Protein AF-A0A2J6HIT5-F1 (afdb_monomer_lite)

Structure (mmCIF, N/CA/C/O backbone):
data_AF-A0A2J6HIT5-F1
#
_entry.id   AF-A0A2J6HIT5-F1
#
loop_
_atom_site.group_PDB
_atom_site.id
_atom_site.type_symbol
_atom_site.label_atom_id
_atom_site.label_alt_id
_atom_site.label_comp_id
_atom_site.label_asym_id
_atom_site.label_entity_id
_atom_site.label_seq_id
_atom_site.pdbx_PDB_ins_code
_atom_site.Cartn_x
_atom_site.Cartn_y
_atom_site.Cartn_z
_atom_site.occupancy
_atom_site.B_iso_or_equiv
_atom_site.auth_seq_id
_atom_site.auth_comp_id
_atom_site.auth_asym_id
_atom_site.auth_atom_id
_atom_site.pdbx_PDB_model_num
ATOM 1 N N . LYS A 1 1 ? -5.259 -6.859 16.173 1.00 75.88 1 LYS A N 1
ATOM 2 C CA . LYS A 1 1 ? -3.931 -6.817 15.514 1.00 75.88 1 LYS A CA 1
ATOM 3 C C . LYS A 1 1 ? -3.599 -5.366 15.237 1.00 75.88 1 LYS A C 1
ATOM 5 O O . LYS A 1 1 ? -4.509 -4.628 14.884 1.00 75.88 1 LYS A O 1
ATOM 10 N N . THR A 1 2 ? -2.357 -4.942 15.430 1.00 87.94 2 THR A N 1
ATOM 11 C CA . THR A 1 2 ? -1.933 -3.572 15.107 1.00 87.94 2 THR A CA 1
ATOM 12 C C . THR A 1 2 ? -1.851 -3.367 13.589 1.00 87.94 2 THR A C 1
ATOM 14 O O . THR A 1 2 ? -1.775 -4.335 12.825 1.00 87.94 2 THR A O 1
ATOM 17 N N . ARG A 1 3 ? -1.816 -2.105 13.137 1.00 89.56 3 ARG A N 1
ATOM 18 C CA . ARG A 1 3 ? -1.565 -1.758 11.724 1.00 89.56 3 ARG A CA 1
ATOM 19 C C . ARG A 1 3 ? -0.284 -2.409 11.198 1.00 89.56 3 ARG A C 1
ATOM 21 O O . ARG A 1 3 ? -0.253 -2.925 10.086 1.00 89.56 3 ARG A O 1
ATOM 28 N N . TYR A 1 4 ? 0.759 -2.395 12.025 1.00 92.81 4 TYR A N 1
ATOM 29 C CA . TYR A 1 4 ? 2.065 -2.960 11.705 1.00 92.81 4 TYR A CA 1
ATOM 30 C C . TYR A 1 4 ? 1.995 -4.475 11.487 1.00 92.81 4 TYR A C 1
ATOM 32 O O . TYR A 1 4 ? 2.438 -4.968 10.452 1.00 92.81 4 TYR A O 1
ATOM 40 N N . GLU A 1 5 ? 1.373 -5.209 12.413 1.00 95.19 5 GLU A N 1
ATOM 41 C CA . GLU A 1 5 ? 1.194 -6.663 12.296 1.00 95.19 5 GLU A CA 1
ATOM 42 C C . GLU A 1 5 ? 0.404 -7.031 11.037 1.00 95.19 5 GLU A C 1
ATOM 44 O O . GLU A 1 5 ? 0.778 -7.952 10.309 1.00 95.19 5 GLU A O 1
ATOM 49 N N . ARG A 1 6 ? -0.665 -6.278 10.741 1.00 94.94 6 ARG A N 1
ATOM 50 C CA . ARG A 1 6 ? -1.470 -6.483 9.533 1.00 94.94 6 ARG A CA 1
ATOM 51 C C . ARG A 1 6 ? -0.643 -6.275 8.264 1.00 94.94 6 ARG A C 1
ATOM 53 O O . ARG A 1 6 ? -0.704 -7.114 7.367 1.00 94.94 6 ARG A O 1
ATOM 60 N N . ALA A 1 7 ? 0.154 -5.210 8.202 1.00 95.19 7 ALA A N 1
ATOM 61 C CA . ALA A 1 7 ? 1.021 -4.946 7.058 1.00 95.19 7 ALA A CA 1
ATOM 62 C C . ALA A 1 7 ? 2.057 -6.065 6.869 1.00 95.19 7 ALA A C 1
ATOM 64 O O . ALA A 1 7 ? 2.228 -6.558 5.758 1.00 95.19 7 ALA A O 1
ATOM 65 N N . GLN A 1 8 ? 2.689 -6.536 7.950 1.00 96.81 8 GLN A N 1
ATOM 66 C CA . GLN A 1 8 ? 3.648 -7.642 7.882 1.00 96.81 8 GLN A CA 1
ATOM 67 C C . GLN A 1 8 ? 3.030 -8.943 7.357 1.00 96.81 8 GLN A C 1
ATOM 69 O O . GLN A 1 8 ? 3.674 -9.670 6.602 1.00 96.81 8 GLN A O 1
ATOM 74 N N . GLU A 1 9 ? 1.793 -9.262 7.742 1.00 95.81 9 GLU A N 1
ATOM 75 C CA . GLU A 1 9 ? 1.094 -10.454 7.247 1.00 95.81 9 GLU A CA 1
ATOM 76 C C . GLU A 1 9 ? 0.824 -10.394 5.747 1.00 95.81 9 GLU A C 1
ATOM 78 O O . GLU A 1 9 ? 0.965 -11.406 5.057 1.00 95.81 9 GLU A O 1
ATOM 83 N N . LEU A 1 10 ? 0.428 -9.224 5.249 1.00 96.88 10 LEU A N 1
ATOM 84 C CA . LEU A 1 10 ? 0.147 -9.040 3.833 1.00 96.88 10 LEU A CA 1
ATOM 85 C C . LEU A 1 10 ? 1.434 -9.009 3.002 1.00 96.88 10 LEU A C 1
ATOM 87 O O . LEU A 1 10 ? 1.501 -9.659 1.962 1.00 96.88 10 LEU A O 1
ATOM 91 N N . LEU A 1 11 ? 2.485 -8.349 3.499 1.00 96.38 11 LEU A N 1
ATOM 92 C CA . LEU A 1 11 ? 3.790 -8.284 2.832 1.00 96.38 11 LEU A CA 1
ATOM 93 C C . LEU A 1 11 ? 4.411 -9.666 2.607 1.00 96.38 11 LEU A C 1
ATOM 95 O O . LEU A 1 11 ? 5.055 -9.881 1.589 1.00 96.38 11 LEU A O 1
ATOM 99 N N . LYS A 1 12 ? 4.175 -10.633 3.503 1.00 96.81 12 LYS A N 1
ATOM 100 C CA . LYS A 1 12 ? 4.632 -12.025 3.317 1.00 96.81 12 LYS A CA 1
ATOM 101 C C . LYS A 1 12 ? 4.027 -12.715 2.090 1.00 96.81 12 LYS A C 1
ATOM 103 O O . LYS A 1 12 ? 4.554 -13.737 1.664 1.00 96.81 12 LYS A O 1
ATOM 108 N N . LYS A 1 13 ? 2.904 -12.211 1.576 1.00 95.38 13 LYS A N 1
ATOM 109 C CA . LYS A 1 13 ? 2.162 -12.788 0.448 1.00 95.38 13 LYS A CA 1
ATOM 110 C C . LYS A 1 13 ? 2.267 -11.954 -0.826 1.00 95.38 13 LYS A C 1
ATOM 112 O O . LYS A 1 13 ? 1.956 -12.475 -1.888 1.00 95.38 13 LYS A O 1
ATOM 117 N N . ALA A 1 14 ? 2.683 -10.694 -0.722 1.00 96.62 14 ALA A N 1
ATOM 118 C CA . ALA A 1 14 ? 2.814 -9.803 -1.865 1.00 96.62 14 ALA A CA 1
ATOM 119 C C . ALA A 1 14 ? 3.932 -10.276 -2.800 1.00 96.62 14 ALA A C 1
ATOM 121 O O . ALA A 1 14 ? 5.029 -10.599 -2.342 1.00 96.62 14 ALA A O 1
ATOM 122 N N . GLN A 1 15 ? 3.648 -10.327 -4.098 1.00 95.44 15 GLN A N 1
ATOM 123 C CA . GLN A 1 15 ? 4.599 -10.701 -5.150 1.00 95.44 15 GLN A CA 1
ATOM 124 C C . GLN A 1 15 ? 4.653 -9.660 -6.274 1.00 95.44 15 GLN A C 1
ATOM 126 O O . GLN A 1 15 ? 5.613 -9.627 -7.039 1.00 95.44 15 GLN A O 1
ATOM 131 N N . THR A 1 16 ? 3.629 -8.816 -6.381 1.00 95.62 16 THR A N 1
ATOM 132 C CA . THR A 1 16 ? 3.435 -7.872 -7.482 1.00 95.62 16 THR A CA 1
ATOM 133 C C . THR A 1 16 ? 3.214 -6.449 -6.974 1.00 95.62 16 THR A C 1
ATOM 135 O O . THR A 1 16 ? 2.903 -6.227 -5.805 1.00 95.62 16 THR A O 1
ATOM 138 N N . GLU A 1 17 ? 3.351 -5.466 -7.866 1.00 95.31 17 GLU A N 1
ATOM 139 C CA . GLU A 1 17 ? 3.007 -4.068 -7.567 1.00 95.31 17 GLU A CA 1
ATOM 140 C C . GLU A 1 17 ? 1.540 -3.916 -7.169 1.00 95.31 17 GLU A C 1
ATOM 142 O O . GLU A 1 17 ? 1.225 -3.152 -6.260 1.00 95.31 17 GLU A O 1
ATOM 147 N N . GLU A 1 18 ? 0.662 -4.684 -7.815 1.00 95.38 18 GLU A N 1
ATOM 148 C CA . GLU A 1 18 ? -0.762 -4.699 -7.506 1.00 95.38 18 GLU A CA 1
ATOM 149 C C . GLU A 1 18 ? -0.995 -5.173 -6.070 1.00 95.38 18 GLU A C 1
ATOM 151 O O . GLU A 1 18 ? -1.735 -4.533 -5.331 1.00 95.38 18 GLU A O 1
ATOM 156 N N . ASP A 1 19 ? -0.288 -6.211 -5.608 1.00 97.12 19 ASP A N 1
ATOM 157 C CA . ASP A 1 19 ? -0.392 -6.649 -4.210 1.00 97.12 19 ASP A CA 1
ATOM 158 C C . ASP A 1 19 ? 0.009 -5.535 -3.234 1.00 97.12 19 ASP A C 1
ATOM 160 O O . ASP A 1 19 ? -0.624 -5.359 -2.192 1.00 97.12 19 ASP A O 1
ATOM 164 N N . LEU A 1 20 ? 1.043 -4.755 -3.567 1.00 97.38 20 LEU A N 1
ATOM 165 C CA . LEU A 1 20 ? 1.474 -3.618 -2.750 1.00 97.38 20 LEU A CA 1
ATOM 166 C C . LEU A 1 20 ? 0.417 -2.505 -2.731 1.00 97.38 20 LEU A C 1
ATOM 168 O O . LEU A 1 20 ? 0.149 -1.944 -1.668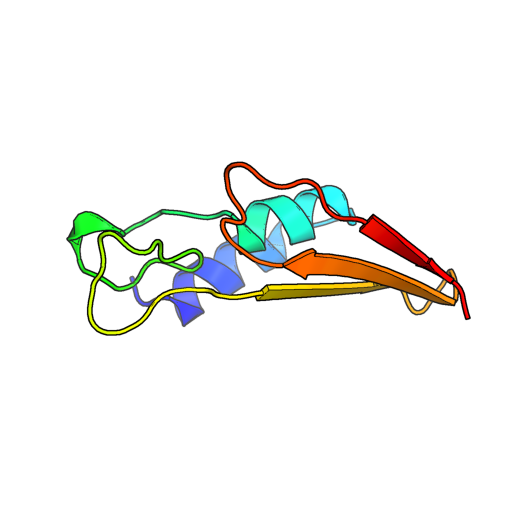 1.00 97.38 20 LEU A O 1
ATOM 172 N N . ILE A 1 21 ? -0.232 -2.221 -3.863 1.00 96.81 21 ILE A N 1
ATOM 173 C CA . ILE A 1 21 ? -1.373 -1.293 -3.929 1.00 96.81 21 ILE A CA 1
ATOM 174 C C . ILE A 1 21 ? -2.530 -1.800 -3.061 1.00 96.81 21 ILE A C 1
ATOM 176 O O . ILE A 1 21 ? -3.098 -1.035 -2.279 1.00 96.81 21 ILE A O 1
ATOM 180 N N . GLN A 1 22 ? -2.859 -3.091 -3.138 1.00 96.62 22 GLN A N 1
ATOM 181 C CA . GLN A 1 22 ? -3.933 -3.683 -2.338 1.00 96.62 22 GLN A CA 1
ATOM 182 C C . GLN A 1 22 ? -3.632 -3.623 -0.834 1.00 96.62 22 GLN A C 1
ATOM 184 O O . GLN A 1 22 ? -4.536 -3.380 -0.035 1.00 96.62 22 GLN A O 1
ATOM 189 N N . ILE A 1 23 ? -2.363 -3.753 -0.429 1.00 96.94 23 ILE A N 1
ATOM 190 C CA . ILE A 1 23 ? -1.939 -3.517 0.961 1.00 96.94 23 ILE A CA 1
ATOM 191 C C . ILE A 1 23 ? -2.228 -2.079 1.385 1.00 96.94 23 ILE A C 1
ATOM 193 O O . ILE A 1 23 ? -2.768 -1.857 2.468 1.00 96.94 23 ILE A O 1
ATOM 197 N N . LEU A 1 24 ? -1.880 -1.105 0.542 1.00 96.44 24 LEU A N 1
ATOM 198 C CA . LEU A 1 24 ? -2.102 0.314 0.827 1.00 96.44 24 LEU A CA 1
ATOM 199 C C . LEU A 1 24 ? -3.593 0.668 0.915 1.00 96.44 24 LEU A C 1
ATOM 201 O O . LEU A 1 24 ? -3.933 1.618 1.615 1.00 96.44 24 LEU A O 1
ATOM 205 N N . ARG A 1 25 ? -4.468 -0.116 0.271 1.00 96.19 25 ARG A N 1
ATOM 206 C CA . ARG A 1 25 ? -5.937 -0.014 0.333 1.00 96.19 25 ARG A CA 1
ATOM 207 C C . ARG A 1 25 ? -6.577 -0.858 1.447 1.00 96.19 25 ARG A C 1
ATOM 209 O O . ARG A 1 25 ? -7.796 -0.821 1.616 1.00 96.19 25 ARG A O 1
ATOM 216 N N . ASP A 1 26 ? -5.799 -1.596 2.244 1.00 95.94 26 ASP A N 1
ATOM 217 C CA . ASP A 1 26 ? -6.345 -2.493 3.269 1.00 95.94 26 ASP A CA 1
ATOM 218 C C . ASP A 1 26 ? -7.073 -1.714 4.378 1.00 95.94 26 ASP A C 1
ATOM 220 O O . ASP A 1 26 ? -6.492 -0.922 5.129 1.00 95.94 26 ASP A O 1
ATOM 224 N N . ARG A 1 27 ? -8.375 -1.986 4.499 1.00 94.25 27 ARG A N 1
ATOM 225 C CA . ARG A 1 27 ? -9.274 -1.389 5.496 1.00 94.25 27 ARG A CA 1
ATOM 226 C C . ARG A 1 27 ? -9.538 -2.275 6.710 1.00 94.25 27 ARG A C 1
ATOM 228 O O . ARG A 1 27 ? -10.472 -2.017 7.465 1.00 94.25 27 ARG A O 1
ATOM 235 N N . ASN A 1 28 ? -8.756 -3.330 6.916 1.00 94.00 28 ASN A N 1
ATOM 236 C CA . ASN A 1 28 ? -8.99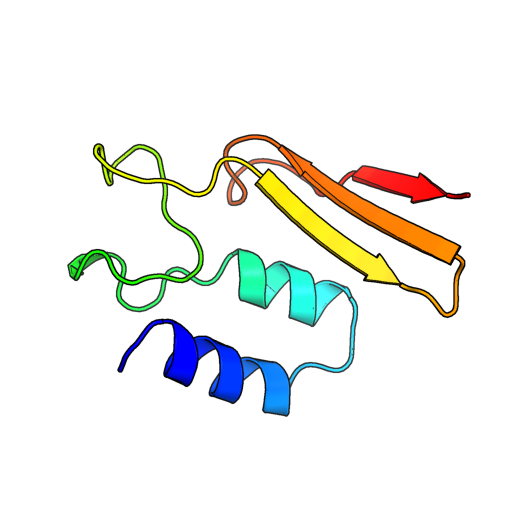0 -4.213 8.050 1.00 94.00 28 ASN A CA 1
ATOM 237 C C . ASN A 1 28 ? -8.783 -3.455 9.374 1.00 94.00 28 ASN A C 1
ATOM 239 O O . ASN A 1 28 ? -7.787 -2.748 9.527 1.00 94.00 28 ASN A O 1
ATOM 243 N N . ASN A 1 29 ? -9.681 -3.637 10.344 1.00 88.31 29 ASN A N 1
ATOM 244 C CA . ASN A 1 29 ? -9.739 -2.894 11.609 1.00 88.31 29 ASN A CA 1
ATOM 245 C C . ASN A 1 29 ? -10.070 -1.391 11.471 1.00 88.31 29 ASN A C 1
ATOM 247 O O . ASN A 1 29 ? -9.672 -0.591 12.328 1.00 88.31 29 ASN A O 1
ATOM 251 N N . ALA A 1 30 ? -10.766 -0.981 10.404 1.00 88.56 30 ALA A N 1
ATOM 252 C CA . ALA A 1 30 ? -11.221 0.403 10.235 1.00 88.56 30 ALA A CA 1
ATOM 253 C C . ALA A 1 30 ? -12.156 0.851 11.373 1.00 88.56 30 ALA A C 1
ATOM 255 O O . ALA A 1 30 ? -12.053 1.978 11.846 1.00 88.56 30 ALA A O 1
ATOM 256 N N . GLU A 1 31 ? -12.998 -0.051 11.881 1.00 86.38 31 GLU A N 1
ATOM 257 C CA . GLU A 1 31 ? -13.892 0.171 13.024 1.00 86.38 31 GLU A CA 1
ATOM 258 C C . GLU A 1 31 ? -13.148 0.508 14.324 1.00 86.38 31 GLU A C 1
ATOM 260 O O . GLU A 1 31 ? -13.687 1.190 15.190 1.00 86.38 31 GLU A O 1
ATOM 265 N N . ASN A 1 32 ? -11.890 0.076 14.431 1.00 85.88 32 ASN A N 1
ATOM 266 C CA . ASN A 1 32 ? -11.015 0.340 15.570 1.00 85.88 32 ASN A CA 1
ATOM 267 C C . ASN A 1 32 ? -10.052 1.518 15.313 1.00 85.88 32 ASN A C 1
ATOM 269 O O . ASN A 1 32 ? -9.164 1.771 16.124 1.00 85.88 32 ASN A O 1
ATOM 273 N N . GLY A 1 33 ? -10.167 2.209 14.170 1.00 84.50 33 GLY A N 1
ATOM 274 C CA . GLY A 1 33 ? -9.330 3.362 13.811 1.00 84.50 33 GLY A CA 1
ATOM 275 C C . GLY A 1 33 ? -7.866 3.033 13.484 1.00 84.50 33 GLY A C 1
ATOM 276 O O . GLY A 1 33 ? -7.029 3.935 13.419 1.00 84.50 33 GLY A O 1
ATOM 277 N N . ILE A 1 34 ? -7.531 1.755 13.276 1.00 87.00 34 ILE A N 1
ATOM 278 C CA . ILE A 1 34 ? -6.145 1.280 13.104 1.00 87.00 34 ILE A CA 1
ATOM 279 C C . ILE A 1 34 ? -5.885 0.592 11.756 1.00 87.00 34 ILE A C 1
ATOM 281 O O . ILE A 1 34 ? -4.841 -0.044 11.593 1.00 87.00 34 ILE A O 1
ATOM 285 N N . SER A 1 35 ? -6.777 0.748 10.776 1.00 92.56 35 SER A N 1
ATOM 286 C CA . SER A 1 35 ? -6.557 0.270 9.404 1.00 92.56 35 SER A CA 1
ATOM 287 C C . SER A 1 35 ? -5.304 0.868 8.760 1.00 92.56 35 SER A C 1
ATOM 289 O O . SER A 1 35 ? -4.795 1.904 9.201 1.00 92.56 35 SER A O 1
ATOM 291 N N . ILE A 1 36 ? -4.786 0.198 7.724 1.00 94.25 36 ILE A N 1
ATOM 292 C CA . ILE A 1 36 ? -3.669 0.707 6.914 1.00 94.25 36 ILE A CA 1
ATOM 293 C C . ILE A 1 36 ? -4.158 1.889 6.070 1.00 94.25 36 ILE A C 1
ATOM 295 O O . ILE A 1 36 ? -3.584 2.976 6.149 1.00 94.25 36 ILE A O 1
ATOM 299 N N . CYS A 1 37 ? -5.257 1.696 5.340 1.00 94.00 37 CYS A N 1
ATOM 300 C CA . CYS A 1 37 ? -5.969 2.754 4.638 1.00 94.00 37 CYS A CA 1
ATOM 301 C C . CYS A 1 37 ? -7.012 3.384 5.564 1.00 94.00 37 CYS A C 1
ATOM 303 O O . CY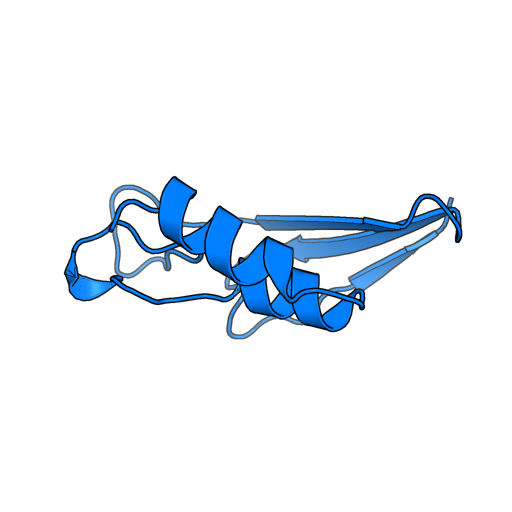S A 1 37 ? -8.010 2.743 5.916 1.00 94.00 37 CYS A O 1
ATOM 305 N N . ARG A 1 38 ? -6.794 4.640 5.956 1.00 91.88 38 ARG A N 1
ATOM 306 C CA . ARG A 1 38 ? -7.779 5.444 6.692 1.00 91.88 38 ARG A CA 1
ATOM 307 C C . ARG A 1 38 ? -8.411 6.453 5.747 1.00 91.88 38 ARG A C 1
ATOM 309 O O . ARG A 1 38 ? -7.700 7.058 4.950 1.00 91.88 38 ARG A O 1
ATOM 316 N N . THR A 1 39 ? -9.715 6.659 5.861 1.00 89.00 39 THR A N 1
ATOM 317 C CA . THR A 1 39 ? -10.460 7.643 5.064 1.00 89.00 39 THR A CA 1
ATOM 318 C C . THR A 1 39 ? -10.822 8.879 5.873 1.00 89.00 39 THR A C 1
ATOM 320 O O . THR A 1 39 ? -10.619 8.939 7.082 1.00 89.00 39 THR A O 1
ATOM 323 N N . GLU A 1 40 ? -11.391 9.882 5.212 1.00 85.75 40 GLU A N 1
ATOM 324 C CA . GLU A 1 40 ? -11.831 11.125 5.857 1.00 85.75 40 GLU A CA 1
ATOM 325 C C . GLU A 1 40 ? -12.901 10.898 6.941 1.00 85.75 40 GLU A C 1
ATOM 327 O O . GLU A 1 40 ? -13.027 11.693 7.871 1.00 85.75 40 GLU A O 1
ATOM 332 N N . LYS A 1 41 ? -13.620 9.767 6.891 1.00 81.56 41 LYS A N 1
ATOM 333 C CA . LYS A 1 41 ? -14.554 9.340 7.949 1.00 81.56 41 LYS A CA 1
ATOM 334 C C . LYS A 1 41 ? -13.870 9.154 9.306 1.00 81.56 41 LYS A C 1
ATOM 336 O O . LYS A 1 41 ? -14.531 9.258 10.333 1.00 81.56 41 LYS A O 1
ATOM 341 N N . GLU A 1 42 ? -12.564 8.896 9.321 1.00 82.25 42 GLU A N 1
ATOM 342 C CA . GLU A 1 42 ? -11.762 8.753 10.533 1.00 82.25 42 GLU A CA 1
ATOM 343 C C . GLU A 1 42 ? -11.296 10.101 11.141 1.00 82.25 42 GLU A C 1
ATOM 345 O O . GLU A 1 42 ? -10.514 10.062 12.090 1.00 82.25 42 GLU A O 1
ATOM 350 N N . LEU A 1 43 ? -11.803 11.243 10.628 1.00 65.75 43 LEU A N 1
ATOM 351 C CA . LEU A 1 43 ? -11.774 12.661 11.074 1.00 65.75 43 LEU A CA 1
ATOM 352 C C . LEU A 1 43 ? -10.445 13.260 11.575 1.00 65.75 43 LEU A C 1
ATOM 354 O O . LEU A 1 43 ? -10.076 14.353 11.158 1.00 65.75 43 LEU A O 1
ATOM 358 N N . GLU A 1 44 ? -9.720 12.587 12.460 1.00 77.56 44 GLU A N 1
ATOM 359 C CA . GLU A 1 44 ? -8.493 13.096 13.081 1.00 77.56 44 GLU A CA 1
ATOM 360 C C . GLU A 1 44 ? -7.227 12.735 12.297 1.00 77.56 44 GLU A C 1
ATOM 362 O O . GLU A 1 44 ? -6.211 13.421 12.391 1.00 77.56 44 GLU A O 1
ATOM 367 N N . CYS A 1 45 ? -7.250 11.641 11.530 1.00 81.38 45 CYS A N 1
ATOM 368 C CA . CYS A 1 45 ? -6.098 11.202 10.749 1.00 81.38 45 CYS A CA 1
ATOM 369 C C . CYS A 1 45 ? -6.540 10.233 9.650 1.00 81.38 45 CYS A C 1
ATOM 371 O O . CYS A 1 45 ? -7.088 9.168 9.935 1.00 81.38 45 CYS A O 1
ATOM 373 N N . PHE A 1 46 ? -6.255 10.591 8.401 1.00 88.81 46 PHE A N 1
ATOM 374 C CA . PHE A 1 46 ? -6.567 9.794 7.221 1.00 88.81 46 PHE A CA 1
ATOM 375 C C . PHE A 1 46 ? -5.363 9.695 6.284 1.00 88.81 46 PHE A C 1
ATOM 377 O O . PHE A 1 46 ? -4.411 10.475 6.384 1.00 88.81 46 PHE A O 1
ATOM 384 N N . THR A 1 47 ? -5.382 8.711 5.389 1.00 92.19 47 THR A N 1
ATOM 385 C CA . THR A 1 47 ? -4.318 8.523 4.407 1.00 92.19 47 THR A CA 1
ATOM 386 C C . THR A 1 47 ? -4.556 9.478 3.241 1.00 92.19 47 THR A C 1
ATOM 388 O O . THR A 1 47 ? -5.453 9.261 2.437 1.00 92.19 47 THR A O 1
ATOM 391 N N . HIS A 1 48 ? -3.769 10.553 3.165 1.00 92.56 48 HIS A N 1
ATOM 392 C CA . HIS A 1 48 ? -3.898 11.553 2.099 1.00 92.56 48 HIS A CA 1
ATOM 393 C C . HIS A 1 48 ? -3.207 11.140 0.792 1.00 92.56 48 HIS A C 1
ATOM 395 O O . HIS A 1 48 ? -3.570 11.616 -0.279 1.00 92.56 48 HIS A O 1
ATOM 401 N N . SER A 1 49 ? -2.176 10.299 0.861 1.00 95.19 49 SER A N 1
ATOM 402 C CA . SER A 1 49 ? -1.460 9.824 -0.320 1.00 95.19 49 SER A CA 1
ATOM 403 C C . SER A 1 49 ? -0.715 8.522 -0.052 1.00 95.19 49 SER A C 1
ATOM 405 O O . SER A 1 49 ? -0.440 8.173 1.100 1.00 95.19 49 SER A O 1
ATOM 407 N N . ALA A 1 50 ? -0.380 7.805 -1.125 1.00 97.12 50 ALA A N 1
ATOM 408 C CA . ALA A 1 50 ? 0.451 6.612 -1.064 1.00 97.12 50 ALA A CA 1
ATOM 409 C C . ALA A 1 50 ? 1.354 6.466 -2.294 1.00 97.12 50 ALA A C 1
ATOM 411 O O . ALA A 1 50 ? 1.050 6.965 -3.379 1.00 97.12 50 ALA A O 1
ATOM 412 N N . PHE A 1 51 ? 2.464 5.753 -2.098 1.00 97.25 51 PHE A N 1
ATOM 413 C CA . PHE A 1 51 ? 3.510 5.549 -3.095 1.00 97.25 51 PHE A CA 1
ATOM 414 C C . PHE A 1 51 ? 3.963 4.087 -3.097 1.00 97.25 51 PHE A C 1
ATOM 416 O O . PHE A 1 51 ? 4.155 3.494 -2.034 1.00 97.25 51 PHE A O 1
ATOM 423 N N . VAL A 1 52 ? 4.211 3.540 -4.285 1.00 97.00 52 VAL A N 1
ATOM 424 C CA . VAL A 1 52 ? 4.952 2.290 -4.493 1.00 97.00 52 VAL A CA 1
ATOM 425 C C . VAL A 1 52 ? 6.123 2.594 -5.416 1.00 97.00 52 VAL A C 1
ATOM 427 O O . VAL A 1 52 ? 5.934 3.097 -6.520 1.00 97.00 52 VAL A O 1
ATOM 430 N N . PHE A 1 53 ? 7.338 2.290 -4.972 1.00 96.50 53 PHE A N 1
ATOM 431 C CA . PHE A 1 53 ? 8.543 2.460 -5.780 1.00 96.50 53 PHE A CA 1
ATOM 432 C C . PHE A 1 53 ? 8.963 1.113 -6.359 1.00 96.50 53 PHE A C 1
ATOM 434 O O . PHE A 1 53 ? 9.333 0.207 -5.612 1.00 96.50 53 PHE A O 1
ATOM 441 N N . ASN A 1 54 ? 8.942 0.994 -7.685 1.00 95.44 54 ASN A N 1
ATOM 442 C CA . ASN A 1 54 ? 9.567 -0.123 -8.379 1.00 95.44 54 ASN A CA 1
ATOM 443 C C . ASN A 1 54 ? 10.936 0.319 -8.889 1.00 95.44 54 ASN A C 1
ATOM 445 O O . ASN A 1 54 ? 11.083 0.916 -9.958 1.00 95.44 54 ASN A O 1
ATOM 449 N N . CYS A 1 55 ? 11.951 -0.006 -8.093 1.00 93.75 55 CYS A N 1
ATOM 450 C CA . CYS A 1 55 ? 13.337 0.317 -8.394 1.00 93.75 55 CYS A CA 1
ATOM 451 C C . CYS A 1 55 ? 13.895 -0.480 -9.583 1.00 93.75 55 CYS A C 1
ATOM 453 O O . CYS A 1 55 ? 14.823 -0.003 -10.226 1.00 93.75 55 CYS A O 1
ATOM 455 N N . ALA A 1 56 ? 13.353 -1.665 -9.887 1.00 94.12 56 ALA A N 1
ATOM 456 C CA . ALA A 1 56 ? 13.816 -2.473 -11.016 1.00 94.12 56 ALA A CA 1
ATOM 457 C C . ALA A 1 56 ? 13.437 -1.837 -12.362 1.00 94.12 56 ALA A C 1
ATOM 459 O O . ALA A 1 56 ? 14.206 -1.905 -13.316 1.00 94.12 56 ALA A O 1
ATOM 460 N N . GLU A 1 57 ? 12.276 -1.181 -12.420 1.00 95.44 57 GLU A N 1
ATOM 461 C CA . GLU A 1 57 ? 11.777 -0.488 -13.614 1.00 95.44 57 GLU A CA 1
ATOM 462 C C . GLU A 1 57 ? 11.980 1.034 -13.577 1.00 95.44 57 GLU A C 1
ATOM 464 O O . GLU A 1 57 ? 11.503 1.729 -14.472 1.00 95.44 57 GLU A O 1
ATOM 469 N N . ALA A 1 58 ? 12.656 1.559 -12.548 1.00 96.44 58 ALA A N 1
ATOM 470 C CA . ALA A 1 58 ? 12.838 2.995 -12.325 1.00 96.44 58 ALA A CA 1
ATOM 471 C C . ALA A 1 58 ? 11.519 3.789 -12.454 1.00 96.44 58 ALA A C 1
ATOM 473 O O . ALA A 1 58 ? 11.431 4.793 -13.166 1.00 96.44 58 ALA A O 1
ATOM 474 N N . LYS A 1 59 ? 10.469 3.331 -11.758 1.00 97.00 59 LYS A N 1
ATOM 475 C CA . LYS A 1 59 ? 9.153 3.986 -11.750 1.00 97.00 59 LYS A CA 1
ATOM 476 C C . LYS A 1 59 ? 8.552 4.089 -10.348 1.00 97.00 59 LYS A C 1
ATOM 478 O O . LYS A 1 59 ? 8.880 3.314 -9.447 1.00 97.00 59 LYS A O 1
ATOM 483 N N . ALA A 1 60 ? 7.634 5.033 -10.183 1.00 97.38 60 ALA A N 1
ATOM 484 C CA . ALA A 1 60 ? 6.809 5.201 -8.996 1.00 97.38 60 ALA A CA 1
ATOM 485 C C . ALA A 1 60 ? 5.325 5.132 -9.372 1.00 97.38 60 ALA A C 1
ATOM 487 O O . ALA A 1 60 ? 4.894 5.754 -10.342 1.00 97.38 60 ALA A O 1
ATOM 488 N N . LEU A 1 61 ? 4.544 4.393 -8.591 1.00 97.56 61 LEU A N 1
ATOM 489 C CA . LEU A 1 61 ? 3.091 4.421 -8.630 1.00 97.56 61 LEU A CA 1
ATOM 490 C C . LEU A 1 61 ? 2.633 5.325 -7.489 1.00 97.56 61 LEU A C 1
ATOM 492 O O . LEU A 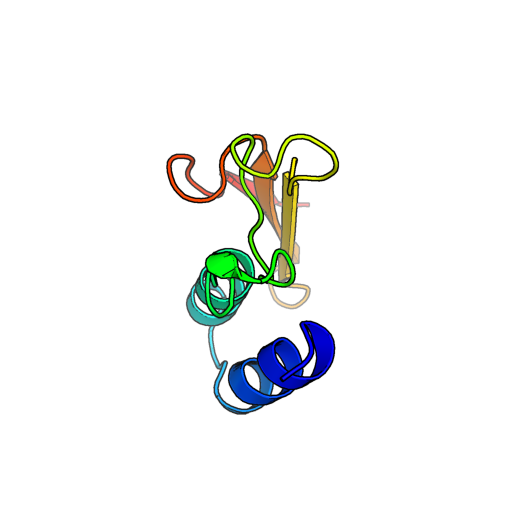1 61 ? 3.011 5.103 -6.338 1.00 97.56 61 LEU A O 1
ATOM 496 N N . TYR A 1 62 ? 1.845 6.347 -7.798 1.00 97.62 62 TYR A N 1
ATOM 497 C CA . TYR A 1 62 ? 1.421 7.365 -6.841 1.00 97.62 62 TYR A CA 1
ATOM 498 C C . TYR A 1 62 ? -0.083 7.585 -6.908 1.00 97.62 62 TYR A C 1
ATOM 500 O O . TYR A 1 62 ? -0.646 7.742 -7.988 1.00 97.62 62 TYR A O 1
ATOM 508 N N . CYS A 1 63 ? -0.715 7.655 -5.741 1.00 97.25 63 CYS A N 1
ATOM 509 C CA . CYS A 1 63 ? -2.108 8.044 -5.600 1.00 97.25 63 CYS A CA 1
ATOM 510 C C . CYS A 1 63 ? -2.230 9.136 -4.535 1.00 97.25 63 CYS A C 1
ATOM 512 O O . CYS A 1 63 ? -1.718 8.994 -3.421 1.00 97.25 63 CYS A O 1
ATOM 514 N N . GLN A 1 64 ? -2.932 10.213 -4.879 1.00 94.94 64 GLN A N 1
ATOM 515 C CA . GLN A 1 64 ? -3.307 11.293 -3.968 1.00 94.94 64 GLN A CA 1
ATOM 516 C C . GLN A 1 64 ? -4.805 11.232 -3.681 1.00 94.94 64 GLN A C 1
ATOM 518 O O . GLN A 1 64 ? -5.574 10.872 -4.566 1.00 94.94 64 GLN A O 1
ATOM 523 N N . GLY A 1 65 ? -5.231 11.649 -2.493 1.00 89.56 65 GLY A N 1
ATOM 524 C CA . GLY A 1 65 ? -6.633 11.667 -2.086 1.00 89.56 65 GLY A CA 1
ATOM 525 C C . GLY A 1 65 ? -7.122 10.300 -1.610 1.00 89.56 65 GLY A C 1
ATOM 526 O O . GLY A 1 65 ? -6.354 9.530 -1.032 1.00 89.56 65 GLY A O 1
ATOM 527 N N . ASP A 1 66 ? -8.406 10.016 -1.832 1.00 90.31 66 ASP A N 1
ATOM 528 C CA . ASP A 1 66 ? -9.019 8.759 -1.404 1.00 90.31 66 ASP A CA 1
ATOM 529 C C . ASP A 1 66 ? -8.474 7.585 -2.222 1.00 90.31 66 ASP A C 1
ATOM 531 O O . ASP A 1 66 ? -8.819 7.394 -3.387 1.00 90.31 66 ASP A O 1
ATOM 535 N N . LEU A 1 67 ? -7.625 6.779 -1.588 1.00 93.25 67 LEU A N 1
ATOM 536 C CA . LEU A 1 67 ? -7.007 5.600 -2.189 1.00 93.25 67 LEU A CA 1
ATOM 537 C C . LEU A 1 67 ? -8.021 4.568 -2.685 1.00 93.25 67 LEU A C 1
ATOM 539 O O . LEU A 1 67 ? -7.652 3.746 -3.518 1.00 93.25 67 LEU A O 1
ATOM 543 N N . LEU A 1 68 ? -9.247 4.553 -2.159 1.00 92.88 68 LEU A N 1
ATOM 544 C CA . LEU A 1 68 ? -10.277 3.583 -2.535 1.00 92.88 68 LEU A CA 1
ATOM 545 C C . LEU A 1 68 ? -10.959 3.953 -3.852 1.00 92.88 68 LEU A C 1
ATOM 547 O O . LEU A 1 68 ? -11.394 3.063 -4.576 1.00 92.88 68 LEU A O 1
ATOM 551 N N . GLU A 1 69 ? -11.010 5.248 -4.152 1.00 91.38 69 GLU A N 1
ATOM 552 C CA . GLU A 1 69 ? -11.698 5.804 -5.319 1.00 91.38 69 GLU A CA 1
ATOM 553 C C . GLU A 1 69 ? -10.711 6.190 -6.427 1.00 91.38 69 GLU A C 1
ATOM 555 O O . GLU A 1 69 ? -11.010 6.060 -7.612 1.00 91.38 69 GLU A O 1
ATOM 560 N N . ASN A 1 70 ? -9.511 6.639 -6.052 1.00 94.94 70 ASN A N 1
ATOM 561 C CA . ASN A 1 70 ? -8.523 7.148 -6.992 1.00 94.94 70 ASN A CA 1
ATOM 562 C C . ASN A 1 70 ? -7.581 6.049 -7.490 1.00 94.94 70 ASN A C 1
ATOM 564 O O . ASN A 1 70 ? -7.168 5.150 -6.751 1.00 94.94 70 ASN A O 1
ATOM 568 N N . GLU A 1 71 ? -7.201 6.152 -8.761 1.00 94.88 71 GLU A N 1
ATOM 569 C CA . GLU A 1 71 ? -6.216 5.278 -9.393 1.00 94.88 71 GLU A CA 1
ATOM 570 C C . GLU A 1 71 ? -4.779 5.719 -9.085 1.00 94.88 71 GLU A C 1
ATOM 572 O O . GLU A 1 71 ? -4.489 6.900 -8.876 1.00 94.88 71 GLU A O 1
ATOM 577 N N . PHE A 1 72 ? -3.852 4.759 -9.098 1.00 97.12 72 PHE A N 1
ATOM 578 C CA . PHE A 1 72 ? -2.426 5.049 -8.997 1.00 97.12 72 PHE A CA 1
ATOM 579 C C . PHE A 1 72 ? -1.877 5.472 -10.364 1.00 97.12 72 PHE A C 1
ATOM 581 O O . PHE A 1 72 ? -1.794 4.667 -11.291 1.00 97.12 72 PHE A O 1
ATOM 588 N N . GLY A 1 73 ? -1.446 6.727 -10.477 1.00 96.81 73 GLY A N 1
ATOM 589 C CA . GLY A 1 73 ? -0.702 7.220 -11.632 1.00 96.81 73 GLY A CA 1
ATOM 590 C C . GLY A 1 73 ? 0.720 6.657 -11.663 1.00 96.81 73 GLY A C 1
ATOM 591 O O . GLY A 1 73 ? 1.359 6.504 -10.621 1.00 96.81 73 GLY A O 1
ATOM 592 N N . VAL A 1 74 ? 1.234 6.368 -12.862 1.00 97.25 74 VAL A N 1
ATOM 593 C CA . VAL A 1 74 ? 2.591 5.837 -13.065 1.00 97.25 74 VAL A CA 1
ATOM 594 C C . VAL A 1 74 ? 3.531 6.947 -13.524 1.00 97.25 74 VAL A C 1
ATOM 596 O O . VAL A 1 74 ? 3.318 7.568 -14.563 1.00 97.25 74 VAL A O 1
ATOM 599 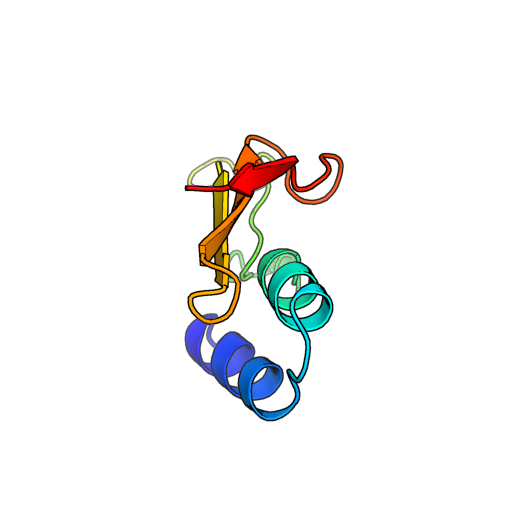N N . TYR A 1 75 ? 4.614 7.142 -12.780 1.00 96.88 75 TYR A N 1
ATOM 600 C CA . TYR A 1 75 ? 5.656 8.130 -13.040 1.00 96.88 75 TYR A CA 1
ATOM 601 C C . TYR A 1 75 ? 6.976 7.411 -13.308 1.00 96.88 75 TYR A C 1
ATOM 603 O O . TYR A 1 75 ? 7.336 6.489 -12.579 1.00 96.88 75 TYR A O 1
ATOM 611 N N . ARG A 1 76 ? 7.693 7.811 -14.358 1.00 93.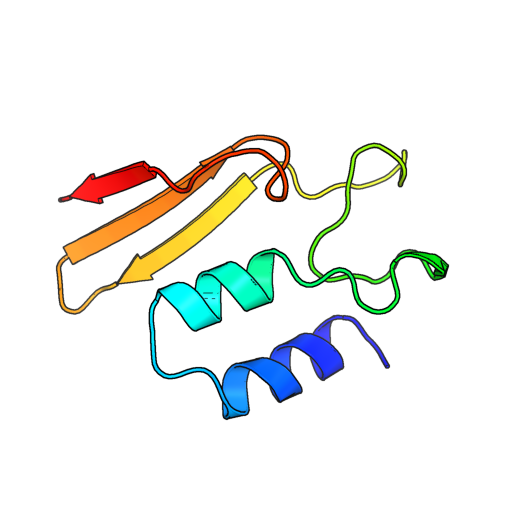62 76 ARG A N 1
ATOM 612 C CA . ARG A 1 76 ? 8.981 7.224 -14.760 1.00 93.62 76 ARG A CA 1
ATOM 613 C C . ARG A 1 76 ? 10.089 8.265 -14.624 1.00 93.62 76 ARG A C 1
ATOM 615 O O . ARG A 1 76 ? 9.820 9.446 -14.847 1.00 93.62 76 ARG A O 1
ATOM 622 N N . PHE A 1 77 ? 11.283 7.812 -14.249 1.00 80.88 77 PHE A N 1
ATOM 623 C CA . PHE A 1 77 ? 12.482 8.640 -14.095 1.00 80.88 77 PHE A CA 1
ATOM 624 C C . PHE A 1 77 ? 13.419 8.512 -15.296 1.00 80.88 77 PHE A C 1
ATOM 626 O O . PHE A 1 77 ? 13.446 7.420 -15.911 1.00 80.88 77 PHE A O 1
#

Sequence (77 aa):
KTRYERAQELLKKAQTEEDLIQILRDRNNAENGISICRTEKELECFTHSAFVFNCAEAKALYCQGDLLENEFGVYRF

Radius of gyration: 12.9 Å; chains: 1; bounding box: 28×26×30 Å

pLDDT: mean 92.59, std 5.9, range [65.75, 97.62]

Secondary structure (DSSP, 8-state):
--HHHHHHHHHTT--SHHHHHHHHT--TTGGGT--SS--GGGTT----EEEEEETTTTEEEEEES-TTTS--EEEE-

Foldseek 3Di:
DAQVVLLVVQVVVDDDPVSVLVQCVFCPCVVVVGTSAAACVSVPDGDQKDWDADPVQQKIFIDGHRSVPTGTDIGHD